Protein AF-A0A2E0I639-F1 (afdb_monomer)

Foldseek 3Di:
DLVVQLVCCQPPDDPQHHVNPDPPDDSVRSSVVSCVVCVVVVHHD

Mean predicted aligned error: 4.6 Å

Secondary structure (DSSP, 8-state):
-HHHHHHHHHH-BTTBPGGGG-TTS-HHHHHHHHHHHHHHTT---

Nearest PDB structures (foldseek):
  8hn3-assembly2_B  TM=8.329E-01  e=5.395E-02  Chlorobaculum tepidum
  8hn3-assembly1_A  TM=8.312E-01  e=6.595E-0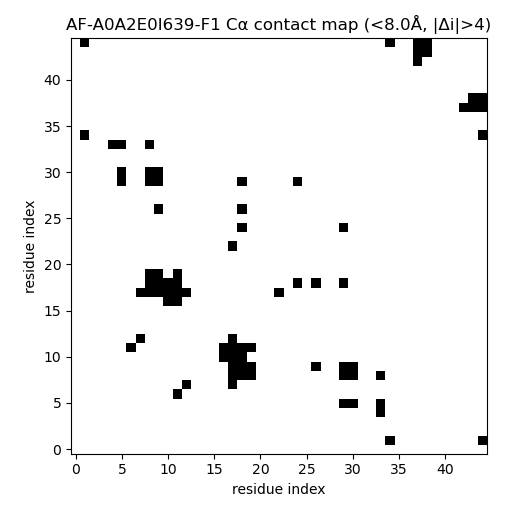2  Chlorobaculum tepidum
  6k7c-assembly1_C  TM=6.614E-01  e=9.218E-02  Shewanella violacea
  6tr1-assembly1_A  TM=5.980E-01  e=2.059E-01  Thermosynechococcus vestitus BP-1
  1cyj-assembly1_A  TM=5.857E-01  e=6.010E-01  Chlamydomonas reinhardtii

Radius of gyration: 10.14 Å; Cα contacts (8 Å, |Δi|>4): 40; chains: 1; bounding box: 27×17×23 Å

Solvent-accessible surface area (backbone atoms only — not comparable to full-atom values): 2667 Å² total; per-residue (Å²): 109,63,66,59,52,41,48,36,45,50,67,24,54,94,91,44,47,38,47,77,70,39,88,86,60,51,69,65,58,54,39,52,50,52,42,51,53,41,39,70,72,73,45,87,109

Sequence (45 aa):
GKDLLIKNAIMGIRMMPAKGGNEKLTDEEVAAAVISMANASGGKL

pLDDT: mean 84.23, std 4.87, range [67.94, 89.5]

Structure (mmCIF, N/CA/C/O backbone):
data_AF-A0A2E0I639-F1
#
_entry.id   AF-A0A2E0I639-F1
#
loop_
_atom_site.group_PDB
_atom_site.id
_atom_site.type_symbol
_atom_site.label_atom_id
_atom_site.label_alt_id
_atom_site.label_comp_id
_atom_site.label_asym_id
_atom_site.label_entity_id
_atom_site.label_seq_id
_atom_site.pdbx_PDB_ins_code
_atom_site.Cartn_x
_atom_site.Cartn_y
_atom_site.Cartn_z
_atom_site.occupancy
_atom_site.B_iso_or_equiv
_atom_site.auth_seq_id
_atom_site.auth_comp_id
_atom_site.auth_asym_id
_atom_site.auth_atom_id
_atom_site.pdbx_PDB_model_num
ATOM 1 N N . GLY A 1 1 ? -5.172 -11.520 -1.238 1.00 74.94 1 GLY A N 1
ATOM 2 C CA . GLY A 1 1 ? -5.631 -10.117 -1.149 1.00 74.94 1 GLY A CA 1
ATOM 3 C C . GLY A 1 1 ? -4.520 -9.225 -0.640 1.00 74.94 1 GLY A C 1
ATOM 4 O O . GLY A 1 1 ? -3.932 -8.498 -1.428 1.00 74.94 1 GLY A O 1
ATOM 5 N N . LYS A 1 2 ? -4.184 -9.359 0.648 1.00 81.38 2 LYS A N 1
ATOM 6 C CA . LYS A 1 2 ? -3.064 -8.684 1.320 1.00 81.38 2 LYS A CA 1
ATOM 7 C C . LYS A 1 2 ? -1.737 -8.755 0.555 1.00 81.38 2 LYS A C 1
ATOM 9 O O . LYS A 1 2 ? -1.170 -7.719 0.237 1.00 81.38 2 LYS A O 1
ATOM 14 N N . ASP A 1 3 ? -1.287 -9.953 0.189 1.00 84.44 3 ASP A N 1
ATOM 15 C CA . ASP A 1 3 ? 0.020 -10.112 -0.470 1.00 84.44 3 ASP A CA 1
ATOM 16 C C . ASP A 1 3 ? 0.071 -9.444 -1.844 1.00 84.44 3 ASP A C 1
ATOM 18 O O . ASP A 1 3 ? 1.103 -8.920 -2.241 1.00 84.44 3 ASP A O 1
ATOM 22 N N . L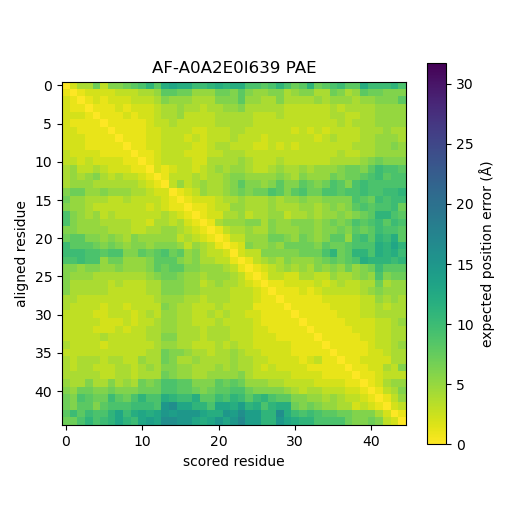EU A 1 4 ? -1.060 -9.397 -2.556 1.00 87.25 4 LEU A N 1
ATOM 23 C CA . LEU A 1 4 ? -1.160 -8.703 -3.839 1.00 87.25 4 LEU A CA 1
ATOM 24 C C . LEU A 1 4 ? -1.071 -7.178 -3.654 1.00 87.25 4 LEU A C 1
ATOM 26 O O . LEU A 1 4 ? -0.428 -6.505 -4.452 1.00 87.25 4 LEU A O 1
ATOM 30 N N . LEU A 1 5 ? -1.689 -6.642 -2.594 1.00 84.19 5 LEU A N 1
ATOM 31 C CA . LEU A 1 5 ? -1.590 -5.224 -2.228 1.00 84.19 5 LEU A CA 1
ATOM 32 C C . LEU A 1 5 ? -0.154 -4.844 -1.868 1.00 84.19 5 LEU A C 1
ATOM 34 O O . LEU A 1 5 ? 0.364 -3.868 -2.401 1.00 84.19 5 LEU A O 1
ATOM 38 N N . ILE A 1 6 ? 0.497 -5.643 -1.022 1.00 87.12 6 ILE A N 1
ATOM 39 C CA . ILE A 1 6 ? 1.892 -5.428 -0.622 1.00 87.12 6 ILE A CA 1
ATOM 40 C C . ILE A 1 6 ? 2.811 -5.531 -1.845 1.00 87.12 6 ILE A C 1
ATOM 42 O O . ILE A 1 6 ? 3.623 -4.643 -2.084 1.00 87.12 6 ILE A O 1
ATOM 46 N N . LYS A 1 7 ? 2.627 -6.555 -2.684 1.00 89.00 7 LYS A N 1
ATOM 47 C CA . LYS A 1 7 ? 3.404 -6.743 -3.914 1.00 89.00 7 LYS A CA 1
ATOM 48 C C . LYS A 1 7 ? 3.270 -5.558 -4.872 1.00 89.00 7 LYS A C 1
ATOM 50 O O . LYS A 1 7 ? 4.281 -5.079 -5.373 1.00 89.00 7 LYS A O 1
ATOM 55 N N . ASN A 1 8 ? 2.054 -5.060 -5.096 1.00 89.50 8 ASN A N 1
ATOM 56 C CA . ASN A 1 8 ? 1.817 -3.891 -5.948 1.00 89.50 8 ASN A CA 1
ATOM 57 C C . ASN A 1 8 ? 2.373 -2.597 -5.336 1.00 89.50 8 ASN A C 1
ATOM 59 O O . ASN A 1 8 ? 2.803 -1.721 -6.077 1.00 89.50 8 ASN A O 1
ATOM 63 N N . ALA A 1 9 ? 2.389 -2.465 -4.008 1.00 86.06 9 ALA A N 1
ATOM 64 C CA . ALA A 1 9 ? 2.981 -1.310 -3.334 1.00 86.06 9 ALA A CA 1
ATOM 65 C C . ALA A 1 9 ? 4.518 -1.314 -3.409 1.00 86.06 9 ALA A C 1
ATOM 67 O O . ALA A 1 9 ? 5.127 -0.261 -3.586 1.00 86.06 9 ALA A O 1
ATOM 68 N N . ILE A 1 10 ? 5.143 -2.493 -3.326 1.00 88.00 10 ILE A N 1
ATOM 69 C CA . ILE A 1 10 ? 6.598 -2.656 -3.446 1.00 88.00 10 ILE A CA 1
ATOM 70 C C . ILE A 1 10 ? 7.038 -2.496 -4.903 1.00 88.00 10 ILE A C 1
ATOM 72 O O . ILE A 1 10 ? 7.903 -1.677 -5.190 1.00 88.00 10 ILE A O 1
ATOM 76 N N . MET A 1 11 ? 6.429 -3.242 -5.828 1.00 86.69 11 MET A N 1
ATOM 77 C CA . MET A 1 11 ? 6.840 -3.275 -7.239 1.00 86.69 11 MET A CA 1
ATOM 78 C C . MET A 1 11 ? 6.285 -2.108 -8.061 1.00 86.69 11 MET A C 1
ATOM 80 O O . MET A 1 11 ? 6.792 -1.826 -9.143 1.00 86.69 11 MET A O 1
ATOM 84 N N . GLY A 1 12 ? 5.249 -1.432 -7.564 1.00 84.50 12 GLY A N 1
ATOM 85 C CA . GLY A 1 12 ? 4.445 -0.517 -8.363 1.00 84.50 12 GLY A CA 1
ATOM 86 C C . GLY A 1 12 ? 3.440 -1.263 -9.246 1.00 84.50 12 GLY A C 1
ATOM 87 O O . GLY A 1 12 ? 3.571 -2.454 -9.538 1.00 84.50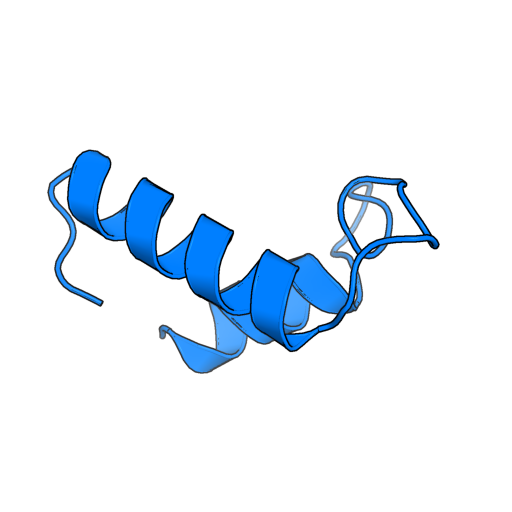 12 GLY A O 1
ATOM 88 N N . ILE A 1 13 ? 2.396 -0.557 -9.676 1.00 87.50 13 ILE A N 1
ATOM 89 C CA . ILE A 1 13 ? 1.405 -1.070 -10.626 1.00 87.50 13 ILE A CA 1
ATOM 90 C C . ILE A 1 13 ? 0.922 0.062 -11.534 1.00 87.50 13 ILE A C 1
ATOM 92 O O . ILE A 1 13 ? 0.523 1.130 -11.067 1.00 87.50 13 ILE A O 1
ATOM 96 N N . ARG A 1 14 ? 0.911 -0.177 -12.851 1.00 86.50 14 ARG A N 1
ATOM 97 C CA . ARG A 1 14 ? 0.540 0.824 -13.871 1.00 86.50 14 ARG A CA 1
ATOM 98 C C . ARG A 1 14 ? 1.398 2.095 -13.747 1.00 86.50 14 ARG A C 1
ATOM 100 O O . ARG A 1 14 ? 2.597 2.035 -13.970 1.00 86.50 14 ARG A O 1
ATOM 107 N N . MET A 1 15 ? 0.776 3.223 -13.403 1.00 86.75 15 MET A N 1
ATOM 108 C CA . MET A 1 15 ? 1.413 4.533 -13.232 1.00 86.75 15 MET A CA 1
ATOM 109 C C . MET A 1 15 ? 1.975 4.741 -11.816 1.00 86.75 15 MET A C 1
ATOM 111 O O . MET A 1 15 ? 2.563 5.785 -11.550 1.00 86.75 15 MET A O 1
ATOM 115 N N . MET A 1 16 ? 1.760 3.799 -10.889 1.00 86.50 16 MET A N 1
ATOM 116 C CA . MET A 1 16 ? 2.271 3.906 -9.525 1.00 86.50 16 MET A CA 1
ATOM 117 C C . MET A 1 16 ? 3.739 3.455 -9.483 1.00 86.50 16 MET A C 1
ATOM 119 O O . MET A 1 16 ? 4.008 2.293 -9.801 1.00 86.50 16 MET A O 1
ATOM 123 N N . PRO A 1 17 ? 4.679 4.327 -9.077 1.00 82.69 17 PRO A N 1
ATOM 124 C CA . PRO A 1 17 ? 6.079 3.957 -8.922 1.00 82.69 17 PRO A CA 1
ATOM 125 C C . PRO A 1 17 ? 6.278 2.975 -7.762 1.00 82.69 17 PRO A C 1
ATOM 127 O O . PRO A 1 17 ? 5.555 3.012 -6.761 1.00 82.69 17 PRO A O 1
ATOM 130 N N . ALA A 1 18 ? 7.292 2.118 -7.896 1.00 83.19 18 ALA A N 1
ATOM 131 C CA . ALA A 1 18 ? 7.731 1.199 -6.851 1.00 83.19 18 ALA A CA 1
ATOM 132 C C . ALA A 1 18 ? 7.960 1.944 -5.527 1.00 83.19 18 ALA A C 1
ATOM 134 O O . ALA A 1 18 ? 8.524 3.042 -5.515 1.00 83.19 18 ALA A O 1
ATOM 135 N N . LYS A 1 19 ? 7.480 1.375 -4.416 1.00 83.81 19 LYS A N 1
ATOM 136 C CA . LYS A 1 19 ? 7.591 1.951 -3.061 1.00 83.81 19 LYS A CA 1
ATOM 137 C C . LYS A 1 19 ? 7.048 3.384 -2.933 1.00 83.81 19 LYS A C 1
ATOM 139 O O . LYS A 1 19 ? 7.494 4.149 -2.081 1.00 83.81 19 LYS A O 1
ATOM 144 N N . GLY A 1 20 ? 6.121 3.788 -3.806 1.00 80.88 20 GLY A N 1
ATOM 145 C CA . GLY A 1 20 ? 5.598 5.158 -3.845 1.00 80.88 20 GLY A CA 1
ATOM 146 C C . GLY A 1 20 ? 6.606 6.201 -4.343 1.00 80.88 20 GLY A C 1
ATOM 147 O O . GLY A 1 20 ? 6.421 7.387 -4.092 1.00 80.88 20 GLY A O 1
ATOM 148 N N . GLY A 1 21 ? 7.663 5.775 -5.044 1.00 79.38 21 GLY A N 1
ATOM 149 C CA . GLY A 1 21 ? 8.718 6.656 -5.552 1.00 79.38 21 GLY A CA 1
ATOM 150 C C . GLY A 1 21 ? 9.846 6.917 -4.553 1.00 79.38 21 GLY A C 1
ATOM 151 O O . GLY A 1 21 ? 10.655 7.813 -4.778 1.00 79.38 21 GLY A O 1
ATOM 152 N N . ASN A 1 22 ? 9.911 6.152 -3.458 1.00 78.50 22 ASN A N 1
ATOM 153 C CA . ASN A 1 22 ? 10.965 6.276 -2.460 1.00 78.50 22 ASN A CA 1
ATOM 154 C C . ASN A 1 22 ? 11.792 4.987 -2.356 1.00 78.50 22 ASN A C 1
ATOM 156 O O . ASN A 1 22 ? 11.432 4.042 -1.657 1.00 78.50 22 ASN A O 1
ATOM 160 N N . GLU A 1 23 ? 12.941 4.974 -3.030 1.00 76.06 23 GLU A N 1
ATOM 161 C CA . GLU A 1 23 ? 13.868 3.833 -3.062 1.00 76.06 23 GLU A CA 1
ATOM 162 C C . GLU A 1 23 ? 14.547 3.555 -1.714 1.00 76.06 23 GLU A C 1
ATOM 164 O O . GLU A 1 23 ? 15.099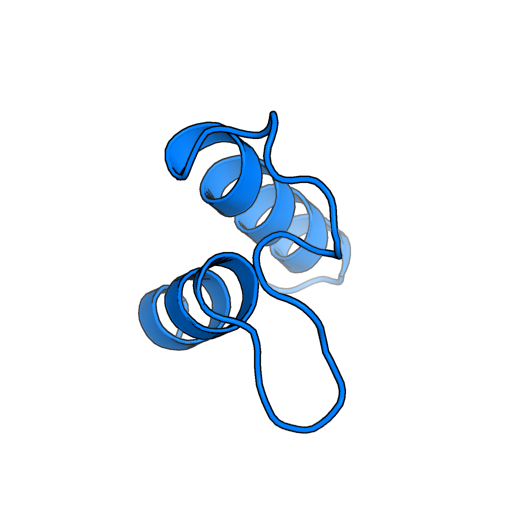 2.474 -1.518 1.00 76.06 23 GLU A O 1
ATOM 169 N N . LYS A 1 24 ? 14.498 4.508 -0.772 1.00 82.94 24 LYS A N 1
ATOM 170 C CA . LYS A 1 24 ? 15.104 4.356 0.558 1.00 82.94 24 LYS A CA 1
ATOM 171 C C . LYS A 1 24 ? 14.272 3.505 1.515 1.00 82.94 24 LYS A C 1
ATOM 173 O O . LYS A 1 24 ? 14.793 3.121 2.555 1.00 82.94 24 LYS A O 1
ATOM 178 N N . LEU A 1 25 ? 13.002 3.251 1.200 1.00 82.00 25 LEU A N 1
ATOM 179 C CA . LEU A 1 25 ? 12.133 2.441 2.049 1.00 82.00 25 LEU A CA 1
ATOM 180 C C . LEU A 1 25 ? 12.449 0.956 1.876 1.00 82.00 25 LEU A C 1
ATOM 182 O O . LEU A 1 25 ? 12.623 0.462 0.757 1.00 82.00 25 LEU A O 1
ATOM 186 N N . THR A 1 26 ? 12.485 0.231 2.984 1.00 85.69 26 THR A N 1
ATOM 187 C CA . THR A 1 26 ? 12.573 -1.232 2.978 1.00 85.69 26 THR A CA 1
ATOM 188 C C . THR A 1 26 ? 11.222 -1.857 2.634 1.00 85.69 26 THR A C 1
ATOM 190 O O . THR A 1 26 ? 10.164 -1.237 2.779 1.00 85.69 26 THR A O 1
ATOM 193 N N . ASP A 1 27 ? 11.247 -3.087 2.129 1.00 84.50 27 ASP A N 1
ATOM 194 C CA . ASP A 1 27 ? 10.027 -3.792 1.729 1.00 84.50 27 ASP A CA 1
ATOM 195 C C . ASP A 1 27 ? 9.130 -4.062 2.949 1.00 84.50 27 ASP A C 1
ATOM 197 O O . ASP A 1 27 ? 7.903 -3.986 2.845 1.00 84.50 27 ASP A O 1
ATOM 201 N N . GLU A 1 28 ? 9.731 -4.285 4.124 1.00 86.38 28 GLU A N 1
ATOM 202 C CA . GLU A 1 28 ? 9.020 -4.442 5.392 1.00 86.38 28 GLU A CA 1
ATOM 203 C C . GLU A 1 28 ? 8.295 -3.160 5.826 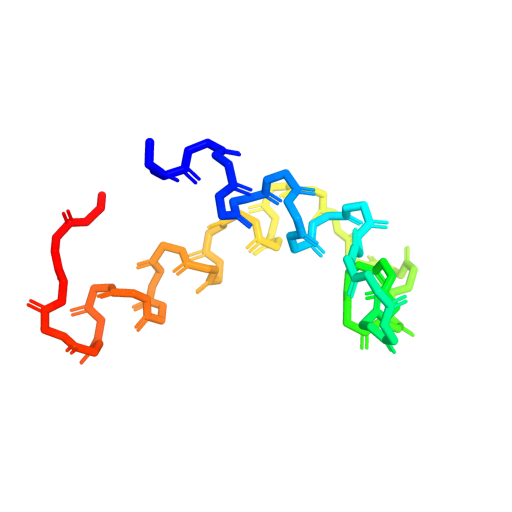1.00 86.38 28 GLU A C 1
ATOM 205 O O . GLU A 1 28 ? 7.141 -3.224 6.255 1.00 86.38 28 GLU A O 1
ATOM 210 N N . GLU A 1 29 ? 8.930 -1.992 5.688 1.00 86.75 29 GLU A N 1
ATOM 211 C CA . GLU A 1 29 ? 8.314 -0.703 6.029 1.00 86.75 29 GLU A CA 1
ATOM 212 C C . GLU A 1 29 ? 7.115 -0.398 5.129 1.00 86.75 29 GLU A C 1
ATOM 214 O O . GLU A 1 29 ? 6.055 0.007 5.613 1.00 86.75 29 GLU A O 1
ATOM 219 N N . VAL A 1 30 ? 7.251 -0.645 3.822 1.00 87.38 30 VAL A N 1
ATOM 220 C CA . VAL A 1 30 ? 6.149 -0.472 2.864 1.00 87.38 30 VAL A CA 1
ATOM 221 C C . VAL A 1 30 ? 5.013 -1.445 3.183 1.00 87.38 30 VAL A C 1
ATOM 223 O O . VAL A 1 30 ? 3.849 -1.045 3.201 1.00 87.38 30 VAL A O 1
ATOM 226 N N . ALA A 1 31 ? 5.323 -2.706 3.496 1.00 87.94 31 ALA A N 1
ATOM 227 C CA . ALA A 1 31 ? 4.321 -3.700 3.868 1.00 87.94 31 ALA A CA 1
ATOM 228 C C . ALA A 1 31 ? 3.556 -3.304 5.142 1.00 87.94 31 ALA A C 1
ATOM 230 O O . ALA A 1 31 ? 2.324 -3.357 5.164 1.00 87.94 31 ALA A O 1
ATOM 231 N N . ALA A 1 32 ? 4.265 -2.865 6.186 1.00 89.06 32 ALA A N 1
ATOM 232 C CA . ALA A 1 32 ? 3.661 -2.418 7.438 1.00 89.06 32 ALA A CA 1
ATOM 233 C C . ALA A 1 32 ? 2.779 -1.176 7.238 1.00 89.06 32 ALA A C 1
ATOM 235 O O . ALA A 1 32 ? 1.663 -1.119 7.761 1.00 89.06 32 ALA A O 1
ATOM 236 N N . ALA A 1 33 ? 3.235 -0.214 6.431 1.00 88.31 33 ALA A N 1
ATOM 237 C CA . ALA A 1 33 ? 2.458 0.971 6.086 1.00 88.31 33 ALA A CA 1
ATOM 238 C C . ALA A 1 33 ? 1.160 0.601 5.352 1.00 88.31 33 ALA A C 1
ATOM 240 O O . ALA A 1 33 ? 0.089 1.072 5.727 1.00 88.31 33 ALA A O 1
ATOM 241 N N . VAL A 1 34 ? 1.224 -0.297 4.364 1.00 86.75 34 VAL A N 1
ATOM 242 C CA . VAL A 1 34 ? 0.043 -0.761 3.615 1.00 86.75 34 VAL A CA 1
ATOM 243 C C . VAL A 1 34 ? -0.958 -1.468 4.526 1.00 86.75 34 VAL A C 1
ATOM 245 O O . VAL A 1 34 ? -2.156 -1.202 4.436 1.00 86.75 34 VAL A O 1
ATOM 248 N N . ILE A 1 35 ? -0.485 -2.332 5.428 1.00 88.88 35 ILE A N 1
ATOM 249 C CA . ILE A 1 35 ? -1.343 -3.014 6.408 1.00 88.88 35 ILE A CA 1
ATOM 250 C C . ILE A 1 35 ? -2.014 -1.989 7.327 1.00 88.88 35 ILE A C 1
ATOM 252 O O . ILE A 1 35 ? -3.223 -2.051 7.531 1.00 88.88 35 ILE A O 1
ATOM 256 N N .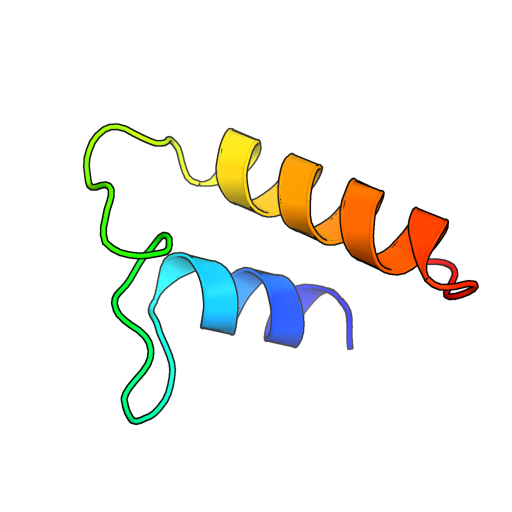 SER A 1 36 ? -1.254 -1.015 7.834 1.00 89.31 36 SER A N 1
ATOM 257 C CA . SER A 1 36 ? -1.784 0.058 8.679 1.00 89.31 36 SER A CA 1
ATOM 258 C C . SER A 1 36 ? -2.853 0.881 7.953 1.00 89.31 36 SER A C 1
ATOM 260 O O . SER A 1 36 ? -3.949 1.066 8.476 1.00 89.31 36 SER A O 1
ATOM 262 N N . MET A 1 37 ? -2.592 1.300 6.710 1.00 87.00 37 MET A N 1
ATOM 263 C CA . MET A 1 37 ? -3.545 2.079 5.912 1.00 87.00 37 MET A CA 1
ATOM 264 C C . MET A 1 37 ? -4.811 1.294 5.563 1.00 87.00 37 MET A C 1
ATOM 266 O O . MET A 1 37 ? -5.907 1.848 5.603 1.00 87.00 37 MET A O 1
ATOM 270 N N . ALA A 1 38 ? -4.683 0.008 5.240 1.00 87.75 38 ALA A N 1
ATOM 271 C CA . ALA A 1 38 ? -5.831 -0.839 4.944 1.00 87.75 38 ALA A CA 1
ATOM 272 C C . ALA A 1 38 ? -6.660 -1.169 6.192 1.00 87.75 38 ALA A C 1
ATOM 274 O O . ALA A 1 38 ? -7.881 -1.277 6.107 1.00 87.75 38 ALA A O 1
ATOM 275 N N . ASN A 1 39 ? -6.010 -1.293 7.350 1.00 88.50 39 ASN A N 1
ATOM 276 C CA . ASN A 1 39 ? -6.698 -1.443 8.628 1.00 88.50 39 ASN A CA 1
ATOM 277 C C . ASN A 1 39 ? -7.405 -0.144 9.041 1.00 88.50 39 ASN A C 1
ATOM 279 O O . ASN A 1 39 ? -8.526 -0.176 9.549 1.00 88.50 39 ASN A O 1
ATOM 283 N N . ALA A 1 40 ? -6.789 1.008 8.767 1.00 87.69 40 ALA A N 1
ATOM 284 C CA .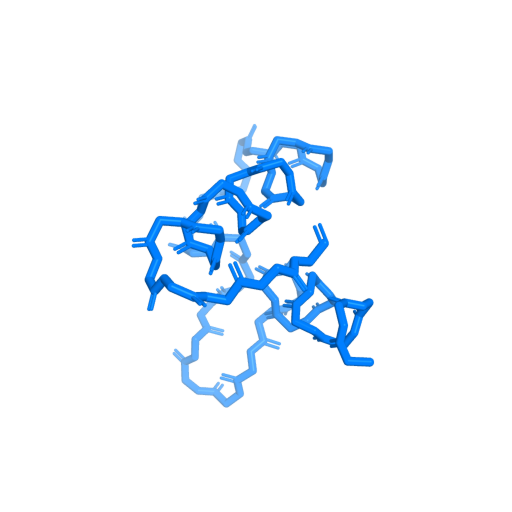 ALA A 1 40 ? -7.374 2.323 9.011 1.00 87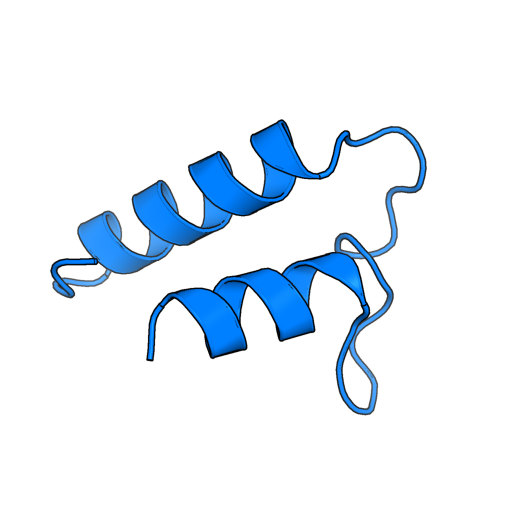.69 40 ALA A CA 1
ATOM 285 C C . ALA A 1 40 ? -8.562 2.635 8.083 1.00 87.69 40 ALA A C 1
ATOM 287 O O . ALA A 1 40 ? -9.495 3.316 8.500 1.00 87.69 40 ALA A O 1
ATOM 288 N N . SER A 1 41 ? -8.573 2.117 6.849 1.00 83.00 41 SER A N 1
ATOM 289 C CA . SER A 1 41 ? -9.680 2.312 5.899 1.00 83.00 41 SER A CA 1
ATOM 290 C C . SER A 1 41 ? -10.912 1.438 6.181 1.00 83.00 41 SER A C 1
ATOM 292 O O . SER A 1 41 ? -11.853 1.424 5.389 1.00 83.00 41 SER A O 1
ATOM 294 N N . GLY A 1 42 ? -10.931 0.724 7.312 1.00 81.31 42 GLY A N 1
ATOM 295 C CA . GLY A 1 42 ? -12.019 -0.175 7.703 1.00 81.31 42 GLY A CA 1
ATOM 296 C C . GLY A 1 42 ? -11.873 -1.598 7.158 1.00 81.31 42 GLY A C 1
ATOM 297 O O . GLY A 1 42 ? -12.723 -2.446 7.432 1.00 81.31 42 GLY A O 1
ATOM 298 N N . GLY A 1 43 ? -10.794 -1.884 6.423 1.00 75.44 43 GLY A N 1
ATOM 299 C CA . GLY A 1 43 ? -10.376 -3.249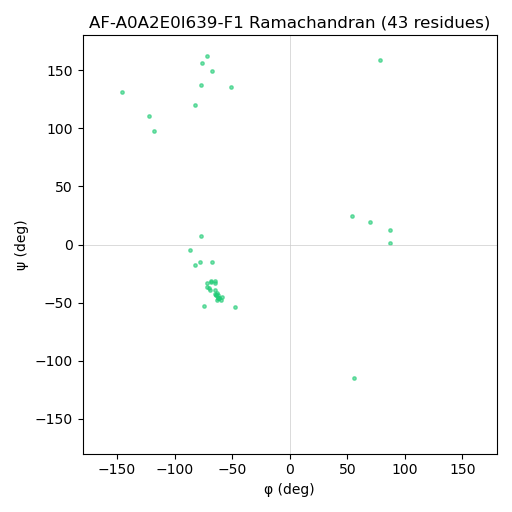 6.127 1.00 75.44 43 GLY A CA 1
ATOM 300 C C . GLY A 1 43 ? -9.805 -3.942 7.368 1.00 75.44 43 GLY A C 1
ATOM 301 O O . GLY A 1 43 ? -9.445 -3.309 8.355 1.00 75.44 43 GLY A O 1
ATOM 302 N N . LYS A 1 44 ? -9.721 -5.273 7.336 1.00 71.06 44 LYS A N 1
ATOM 303 C CA . LYS A 1 44 ? -8.829 -6.036 8.219 1.00 71.06 44 LYS A CA 1
ATOM 304 C C . LYS A 1 44 ? -7.912 -6.863 7.327 1.00 71.06 44 LYS A C 1
ATOM 306 O O . LYS A 1 44 ? -8.398 -7.766 6.643 1.00 71.06 44 LYS A O 1
ATOM 311 N N . LEU A 1 45 ? -6.629 -6.514 7.299 1.00 67.94 45 LEU A N 1
ATOM 312 C CA . LEU A 1 45 ? -5.558 -7.228 6.596 1.00 67.94 45 LEU A CA 1
ATOM 313 C C . LEU A 1 45 ? -4.598 -7.914 7.570 1.00 67.94 45 LEU A C 1
ATOM 315 O O . LEU A 1 45 ? -4.331 -7.340 8.649 1.00 67.94 45 LEU A O 1
#